Protein AF-A0A5N8HAT1-F1 (afdb_monomer_lite)

Organism: Escherichia coli (NCBI:txid562)

Foldseek 3Di:
DPCQCCLQPPQPDWDQDPQAIWHADNVRDIDHDDFDWDDDPNDIGTDD

Radius of gyration: 14.49 Å; chains: 1; bounding box: 29×19×38 Å

InterPro domains:
  IPR007443 Penicillin-binding protein activator LpoA [PF04348] (1-42)
  IPR007443 Penicillin-binding protein activator LpoA [PTHR38038] (1-48)
  IPR028082 Periplasmic binding protein-like I [SSF53822] (2-46)

Secondary structure (DSSP, 8-state):
---HHHHHHSTT--EEETTEEEEE-TT-PEEEEPPPEEEETTEEEE--

Structure (mmCIF, N/CA/C/O backbone):
d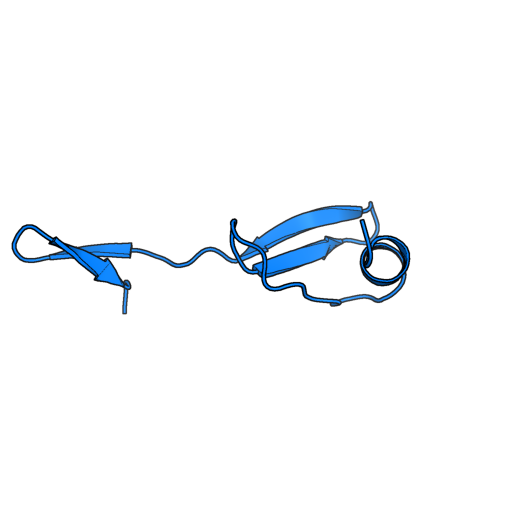ata_AF-A0A5N8HAT1-F1
#
_entry.id   AF-A0A5N8HAT1-F1
#
loop_
_atom_site.group_PDB
_atom_site.id
_atom_site.type_symbol
_atom_site.label_atom_id
_atom_site.label_alt_id
_atom_site.label_comp_id
_atom_site.label_asym_id
_atom_site.label_entity_id
_atom_site.label_seq_id
_atom_site.pdbx_PDB_ins_code
_atom_site.Cartn_x
_atom_site.Cartn_y
_atom_site.Cartn_z
_atom_site.occupancy
_atom_site.B_iso_or_equiv
_atom_site.auth_seq_id
_atom_site.auth_comp_id
_atom_site.auth_asym_id
_atom_site.auth_atom_id
_atom_site.pdbx_PDB_model_num
ATOM 1 N N . ALA A 1 1 ? -0.477 12.899 -11.946 1.00 57.16 1 ALA A N 1
ATOM 2 C CA . ALA A 1 1 ? 0.125 11.570 -11.713 1.00 57.16 1 ALA A CA 1
ATOM 3 C C . ALA A 1 1 ? 1.634 11.752 -11.776 1.00 57.16 1 ALA A C 1
ATOM 5 O O . ALA A 1 1 ? 2.165 11.896 -12.867 1.00 57.16 1 ALA A O 1
ATOM 6 N N . ASN A 1 2 ? 2.305 11.879 -10.627 1.00 80.75 2 ASN A N 1
ATOM 7 C CA . ASN A 1 2 ? 3.616 12.556 -10.581 1.00 80.75 2 ASN A CA 1
ATOM 8 C C . ASN A 1 2 ? 4.795 11.617 -10.269 1.00 80.75 2 ASN A C 1
ATOM 10 O O . ASN A 1 2 ? 5.926 12.078 -10.172 1.00 80.75 2 ASN A O 1
ATOM 14 N N . HIS A 1 3 ? 4.540 10.310 -10.137 1.00 91.31 3 HIS A N 1
ATOM 15 C CA . HIS A 1 3 ? 5.556 9.322 -9.753 1.00 91.31 3 HIS A CA 1
ATOM 16 C C . HIS A 1 3 ? 5.530 8.029 -10.588 1.00 91.31 3 HIS A C 1
ATOM 18 O O . HIS A 1 3 ? 6.082 7.015 -10.170 1.00 91.31 3 HIS A O 1
ATOM 24 N N . PHE A 1 4 ? 4.878 8.034 -11.761 1.00 92.31 4 PHE A N 1
ATOM 25 C CA . PHE A 1 4 ? 4.743 6.825 -12.588 1.00 92.31 4 PHE A CA 1
ATOM 26 C C . PHE A 1 4 ? 6.104 6.264 -13.024 1.00 92.31 4 PHE A C 1
ATOM 28 O O . PHE A 1 4 ? 6.352 5.070 -12.875 1.00 92.31 4 PHE A O 1
ATOM 35 N N . SER A 1 5 ? 7.005 7.122 -13.514 1.00 94.69 5 SER A N 1
ATOM 36 C CA . SER A 1 5 ? 8.332 6.693 -13.968 1.00 94.69 5 SER A CA 1
ATOM 37 C C . SER A 1 5 ? 9.149 6.086 -12.831 1.00 94.69 5 SER A C 1
ATOM 39 O O . SER A 1 5 ? 9.705 5.007 -13.007 1.00 94.69 5 SER A O 1
ATOM 41 N N . GLN A 1 6 ? 9.166 6.716 -11.650 1.00 95.50 6 GLN A N 1
ATOM 42 C CA . GLN A 1 6 ? 9.867 6.183 -10.479 1.00 95.50 6 GLN A CA 1
ATOM 43 C C . GLN A 1 6 ? 9.274 4.845 -10.042 1.00 95.50 6 GLN A C 1
ATOM 45 O O . GLN A 1 6 ? 10.014 3.885 -9.874 1.00 95.50 6 GLN A O 1
ATOM 50 N N . MET A 1 7 ? 7.947 4.754 -9.936 1.00 95.56 7 MET A N 1
ATOM 51 C CA . MET A 1 7 ? 7.272 3.519 -9.540 1.00 95.56 7 MET A CA 1
ATOM 52 C C . MET A 1 7 ? 7.539 2.362 -10.512 1.00 95.56 7 MET A C 1
ATOM 54 O O . MET A 1 7 ? 7.605 1.217 -10.085 1.00 95.56 7 MET A O 1
ATOM 58 N N . ARG A 1 8 ? 7.733 2.643 -11.806 1.00 94.56 8 ARG A N 1
ATOM 59 C CA . ARG A 1 8 ? 8.055 1.620 -12.810 1.00 94.56 8 ARG A CA 1
ATOM 60 C C . ARG A 1 8 ? 9.542 1.257 -12.867 1.00 94.56 8 ARG A C 1
ATOM 62 O O . ARG A 1 8 ? 9.867 0.114 -13.164 1.00 94.56 8 ARG A O 1
ATOM 69 N N . GLN A 1 9 ? 10.439 2.224 -12.681 1.00 95.06 9 GLN A N 1
ATOM 70 C CA . GLN A 1 9 ? 11.868 2.064 -12.991 1.00 95.06 9 GLN A CA 1
ATOM 71 C C . GLN A 1 9 ? 12.743 1.865 -11.753 1.00 95.06 9 GLN A C 1
ATOM 73 O O . GLN A 1 9 ? 13.821 1.285 -11.857 1.00 95.06 9 GLN A O 1
ATOM 78 N N . VAL A 1 10 ? 12.308 2.352 -10.591 1.00 95.69 10 VAL A N 1
ATOM 79 C CA . VAL A 1 10 ? 13.078 2.296 -9.349 1.00 95.69 10 VAL A CA 1
ATOM 80 C C . VAL A 1 10 ? 12.517 1.176 -8.48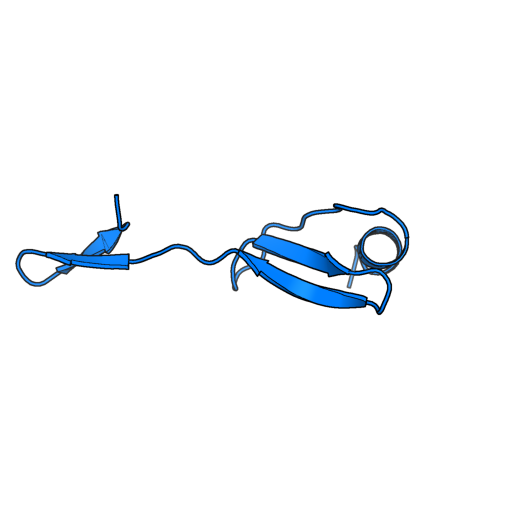4 1.00 95.69 10 VAL A C 1
ATOM 82 O O . VAL A 1 10 ? 11.454 1.300 -7.875 1.00 95.69 10 VAL A O 1
ATOM 85 N N . GLN A 1 11 ? 13.243 0.060 -8.431 1.00 93.56 11 GLN A N 1
ATOM 86 C CA . GLN A 1 11 ? 12.876 -1.068 -7.584 1.00 93.56 11 GLN A CA 1
ATOM 87 C C . GLN A 1 11 ? 12.787 -0.626 -6.116 1.00 93.56 11 GLN A C 1
ATOM 89 O O . GLN A 1 11 ? 13.694 0.019 -5.597 1.00 93.56 11 GLN A O 1
ATOM 94 N N . GLY A 1 12 ? 11.686 -0.980 -5.449 1.00 94.75 12 GLY A N 1
ATOM 95 C CA . GLY A 1 12 ? 11.456 -0.619 -4.048 1.00 94.75 12 GLY A CA 1
ATOM 96 C C . GLY A 1 12 ? 11.038 0.837 -3.819 1.00 94.75 12 GLY A C 1
ATOM 97 O O . GLY A 1 12 ? 10.951 1.250 -2.668 1.00 94.75 12 GLY A O 1
ATOM 98 N N . PHE A 1 13 ? 10.758 1.617 -4.871 1.00 97.00 13 PHE A N 1
ATOM 99 C CA . PHE A 1 13 ? 10.198 2.958 -4.713 1.00 97.00 13 PHE A CA 1
ATOM 100 C C . PHE A 1 13 ? 8.833 2.904 -4.019 1.00 97.00 13 PHE A C 1
ATOM 102 O O . PHE A 1 13 ? 7.935 2.175 -4.449 1.00 97.00 13 PHE A O 1
ATOM 109 N N . GLU A 1 14 ? 8.689 3.695 -2.958 1.00 97.12 14 GLU A N 1
ATOM 110 C CA . GLU A 1 14 ? 7.520 3.692 -2.087 1.00 97.12 14 GLU A CA 1
ATOM 111 C C . GLU A 1 14 ? 6.800 5.043 -2.114 1.00 97.12 14 GLU A C 1
ATOM 113 O O . GLU A 1 14 ? 7.424 6.104 -2.053 1.00 97.12 14 GLU A O 1
ATOM 118 N N . ILE A 1 15 ? 5.467 5.002 -2.175 1.00 95.75 15 ILE A N 1
ATOM 119 C CA . ILE A 1 15 ? 4.602 6.174 -2.022 1.00 95.75 15 ILE A CA 1
ATOM 120 C C . ILE A 1 15 ? 3.664 5.940 -0.843 1.00 95.75 15 ILE A C 1
ATOM 122 O O . ILE A 1 15 ? 2.924 4.958 -0.817 1.00 95.75 15 ILE A O 1
ATOM 126 N N . ASN A 1 16 ? 3.616 6.889 0.089 1.00 95.38 16 ASN A N 1
ATOM 127 C CA . ASN A 1 16 ? 2.576 6.925 1.114 1.00 95.38 16 ASN A CA 1
ATOM 128 C C . ASN A 1 16 ? 1.262 7.400 0.484 1.00 95.38 16 ASN A C 1
ATOM 130 O O . ASN A 1 16 ? 1.051 8.597 0.292 1.00 95.38 16 ASN A O 1
ATOM 134 N N . GLY A 1 17 ? 0.408 6.450 0.102 1.00 92.88 17 GLY A N 1
ATOM 135 C CA . GLY A 1 17 ? -0.895 6.717 -0.493 1.00 92.88 17 GLY A CA 1
ATOM 136 C C . GLY A 1 17 ? -2.034 6.641 0.522 1.00 92.88 17 GLY A C 1
ATOM 137 O O . GLY A 1 17 ? -1.928 6.019 1.578 1.00 92.88 17 GLY A O 1
ATOM 138 N N . ASN A 1 18 ? -3.189 7.199 0.158 1.00 94.31 18 ASN A N 1
ATOM 139 C CA . ASN A 1 18 ? -4.403 7.122 0.982 1.00 94.31 18 ASN A CA 1
ATOM 140 C C . ASN A 1 18 ? -4.919 5.681 1.164 1.00 94.31 18 ASN A C 1
ATOM 142 O O . ASN A 1 18 ? -5.734 5.427 2.044 1.00 94.31 18 ASN A O 1
ATOM 146 N N . THR A 1 19 ? -4.463 4.733 0.337 1.00 95.19 19 THR A N 1
ATOM 147 C CA . THR A 1 19 ? -4.855 3.314 0.388 1.00 95.19 19 THR A CA 1
ATOM 148 C C . THR A 1 19 ? -3.780 2.420 1.015 1.00 95.19 19 THR A C 1
ATOM 150 O O . THR A 1 19 ? -3.763 1.216 0.753 1.00 95.19 19 THR A O 1
ATOM 153 N N . GLY A 1 20 ? -2.857 3.008 1.775 1.00 95.81 20 GLY A N 1
ATOM 154 C CA . GLY A 1 20 ? -1.667 2.350 2.305 1.00 95.81 20 GLY A CA 1
ATOM 155 C C . GLY A 1 20 ? -0.396 2.750 1.562 1.00 95.81 20 GLY A C 1
ATOM 156 O O . GLY A 1 20 ? -0.414 3.542 0.617 1.00 95.81 20 GLY A O 1
ATOM 157 N N . SER A 1 21 ? 0.718 2.181 2.004 1.00 97.31 21 SER A N 1
ATOM 158 C CA . SER A 1 21 ? 2.012 2.368 1.355 1.00 97.31 21 SER A CA 1
ATOM 159 C C . SER A 1 21 ? 2.071 1.538 0.067 1.00 97.31 21 SER A C 1
ATOM 161 O O . SER A 1 21 ? 1.680 0.366 0.055 1.00 97.31 21 SER A O 1
ATOM 163 N N . LEU A 1 22 ? 2.474 2.178 -1.030 1.00 96.75 22 LEU A N 1
ATOM 164 C CA . LEU A 1 22 ? 2.414 1.646 -2.388 1.00 96.75 22 LEU A CA 1
ATOM 165 C C . LEU A 1 22 ? 3.818 1.370 -2.917 1.00 96.75 22 LEU A C 1
ATOM 167 O O . LEU A 1 22 ? 4.648 2.275 -2.946 1.00 96.75 22 LEU A O 1
ATOM 171 N N . THR A 1 23 ? 4.038 0.164 -3.429 1.00 97.56 23 THR A N 1
ATOM 172 C CA . THR A 1 23 ? 5.222 -0.208 -4.221 1.00 97.56 23 THR A CA 1
ATOM 173 C C . THR A 1 23 ? 4.775 -0.906 -5.504 1.00 97.56 23 THR A C 1
ATOM 175 O O . THR A 1 23 ? 3.597 -1.232 -5.654 1.00 97.56 23 THR A O 1
ATOM 178 N N . ALA A 1 24 ? 5.686 -1.154 -6.443 1.00 97.06 24 ALA A N 1
ATOM 179 C CA . ALA A 1 24 ? 5.391 -1.945 -7.635 1.00 97.06 24 ALA A CA 1
ATOM 180 C C . ALA A 1 24 ? 6.439 -3.039 -7.850 1.00 97.06 24 ALA A C 1
ATOM 182 O O . ALA A 1 24 ? 7.616 -2.863 -7.531 1.00 97.06 24 ALA A O 1
ATOM 183 N N . ASN A 1 25 ? 5.999 -4.181 -8.373 1.00 95.44 25 ASN A N 1
ATOM 184 C CA . ASN A 1 25 ? 6.902 -5.228 -8.852 1.00 95.44 25 ASN A CA 1
ATOM 185 C C . ASN A 1 25 ? 7.385 -4.918 -10.297 1.00 95.44 25 ASN A C 1
ATOM 187 O O . ASN A 1 25 ? 6.916 -3.944 -10.893 1.00 95.44 25 ASN A O 1
ATOM 191 N N . PRO A 1 26 ? 8.299 -5.720 -10.885 1.00 93.94 26 PRO A N 1
ATOM 192 C CA . PRO A 1 26 ? 8.804 -5.487 -12.246 1.00 93.94 26 PRO A CA 1
ATOM 193 C C . PRO A 1 26 ? 7.729 -5.450 -13.344 1.00 93.94 26 PRO A C 1
ATOM 195 O O . PRO A 1 26 ? 7.888 -4.730 -14.328 1.00 93.94 26 PRO A O 1
ATOM 198 N N . ASP A 1 27 ? 6.609 -6.150 -13.150 1.00 94.69 27 ASP A N 1
ATOM 199 C CA . ASP A 1 27 ? 5.458 -6.141 -14.065 1.00 94.69 27 ASP A CA 1
ATOM 200 C C . ASP A 1 27 ? 4.540 -4.921 -13.857 1.00 94.69 27 ASP A C 1
ATOM 202 O O . ASP A 1 27 ? 3.479 -4.811 -14.470 1.00 94.69 27 ASP A O 1
ATOM 206 N N . CYS A 1 28 ? 4.942 -3.982 -12.993 1.00 93.00 28 CYS A N 1
ATOM 207 C CA . CYS A 1 28 ? 4.187 -2.792 -12.604 1.00 93.00 28 CYS A CA 1
ATOM 208 C C . CYS A 1 28 ? 2.865 -3.103 -11.870 1.00 93.00 28 CYS A C 1
ATOM 210 O O . CYS A 1 28 ? 1.959 -2.270 -11.814 1.00 93.00 28 CYS A O 1
ATOM 212 N N . VAL A 1 29 ? 2.753 -4.283 -11.252 1.00 96.31 29 VAL A N 1
ATOM 213 C CA . VAL A 1 29 ? 1.645 -4.604 -10.345 1.00 96.31 29 VAL A CA 1
ATOM 214 C C . VAL A 1 29 ? 1.852 -3.862 -9.030 1.00 96.31 29 VAL A C 1
ATOM 216 O O . VAL A 1 29 ? 2.889 -4.012 -8.378 1.00 96.31 29 VAL A O 1
ATOM 219 N N . ILE A 1 30 ? 0.851 -3.071 -8.636 1.00 96.56 30 ILE A N 1
ATOM 220 C CA . ILE A 1 30 ? 0.879 -2.276 -7.407 1.00 96.56 30 ILE A CA 1
ATOM 221 C C . ILE A 1 30 ? 0.654 -3.173 -6.191 1.00 96.56 30 ILE A C 1
ATOM 223 O O . ILE A 1 30 ? -0.418 -3.757 -6.018 1.00 96.56 30 ILE A O 1
ATOM 227 N N . ASN A 1 31 ? 1.644 -3.217 -5.308 1.00 97.62 31 ASN A N 1
ATOM 228 C CA . ASN A 1 31 ? 1.536 -3.824 -3.991 1.00 97.62 31 ASN A CA 1
ATOM 229 C C . ASN A 1 31 ? 1.142 -2.763 -2.963 1.00 97.62 31 ASN A C 1
ATOM 231 O O . ASN A 1 31 ? 1.557 -1.607 -3.052 1.00 97.62 31 ASN A O 1
ATOM 235 N N . ARG A 1 32 ? 0.344 -3.170 -1.972 1.00 98.00 32 ARG A N 1
ATOM 236 C CA . ARG A 1 32 ? -0.123 -2.296 -0.891 1.00 98.00 32 ARG A CA 1
ATOM 237 C C . ARG A 1 32 ? 0.253 -2.883 0.458 1.00 98.00 32 ARG A C 1
ATOM 239 O O . ARG A 1 32 ? -0.162 -3.996 0.778 1.00 98.00 32 ARG A O 1
ATOM 246 N N . LYS A 1 33 ? 0.974 -2.115 1.269 1.00 97.62 33 LYS A N 1
ATOM 247 C CA . LYS A 1 33 ? 1.154 -2.394 2.693 1.00 97.62 33 LYS A CA 1
ATOM 248 C C . LYS A 1 33 ? 0.037 -1.701 3.470 1.00 97.62 33 LYS A C 1
ATOM 250 O O . LYS A 1 33 ? -0.070 -0.474 3.451 1.00 97.62 33 LYS A O 1
ATOM 255 N N . LEU A 1 34 ? -0.807 -2.502 4.117 1.00 96.88 34 LEU A N 1
ATOM 256 C CA . LEU A 1 34 ? -1.978 -2.036 4.857 1.00 96.88 34 LEU A CA 1
ATOM 257 C C . LEU A 1 34 ? -1.677 -1.902 6.350 1.00 96.88 34 LEU A C 1
ATOM 259 O O . LEU A 1 34 ? -0.915 -2.690 6.913 1.00 96.88 34 LEU A O 1
ATOM 263 N N . SER A 1 35 ? -2.327 -0.931 6.986 1.00 94.12 35 SER A N 1
ATOM 264 C CA . SER A 1 35 ? -2.417 -0.868 8.442 1.00 94.12 35 SER A CA 1
ATOM 265 C C . SER A 1 35 ? -3.396 -1.929 8.923 1.00 94.12 35 SER A C 1
ATOM 267 O O . SER A 1 35 ? -4.538 -1.978 8.466 1.00 94.12 35 SER A O 1
ATOM 269 N N . TRP A 1 36 ? -2.956 -2.760 9.857 1.00 96.38 36 TRP A N 1
ATOM 270 C CA . TRP A 1 36 ? -3.832 -3.710 10.524 1.00 96.38 36 TRP A CA 1
ATOM 271 C C . TRP A 1 36 ? -4.564 -3.019 11.665 1.00 96.38 36 TRP A C 1
ATOM 273 O O . TRP A 1 36 ? -3.984 -2.220 12.401 1.00 96.38 36 TRP A O 1
ATOM 283 N N . LEU A 1 37 ? -5.851 -3.323 11.791 1.00 97.25 37 LEU A N 1
ATOM 284 C CA . LEU A 1 37 ? -6.722 -2.793 12.830 1.00 97.25 37 LEU A CA 1
ATOM 285 C C . LEU A 1 37 ? -7.352 -3.960 13.590 1.00 97.25 37 LEU A C 1
ATOM 287 O O . LEU A 1 37 ? -7.589 -5.024 13.016 1.00 97.25 37 LEU A O 1
ATOM 291 N N . GLN A 1 38 ? -7.639 -3.744 14.867 1.00 97.75 38 GLN A N 1
ATOM 292 C CA . GLN A 1 38 ? -8.319 -4.689 15.744 1.00 97.75 38 GLN A CA 1
ATOM 293 C C . GLN A 1 38 ? -9.502 -4.017 16.440 1.00 97.75 38 GLN A C 1
ATOM 295 O O . GLN A 1 38 ? -9.534 -2.796 16.607 1.00 97.75 38 GLN A O 1
ATOM 300 N N . TYR A 1 39 ? -10.480 -4.821 16.847 1.00 97.75 39 TYR A N 1
ATOM 301 C CA . TYR A 1 39 ? -11.608 -4.343 17.635 1.00 97.75 39 TYR A CA 1
ATOM 302 C C . TYR A 1 39 ? -11.329 -4.560 19.122 1.00 97.75 39 TYR A C 1
ATOM 304 O O . TYR A 1 39 ? -11.152 -5.696 19.560 1.00 97.75 39 TYR A O 1
ATOM 312 N N . GLN A 1 40 ? -11.298 -3.482 1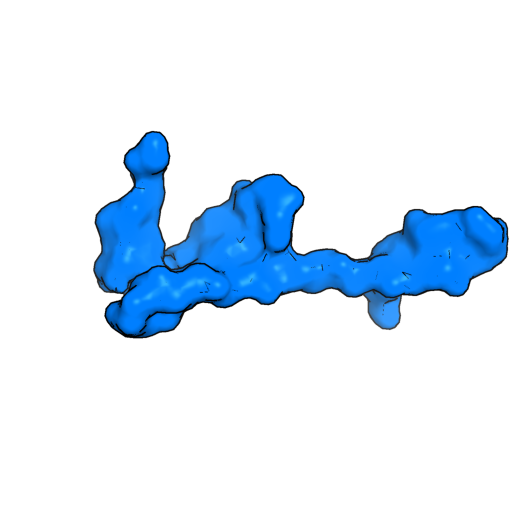9.899 1.00 97.62 40 GLN A N 1
ATOM 313 C CA . GLN A 1 40 ? -11.014 -3.517 21.330 1.00 97.62 40 GLN A CA 1
ATOM 314 C C . GLN A 1 40 ? -11.949 -2.556 22.064 1.00 97.62 40 GLN A C 1
ATOM 316 O O . GLN A 1 40 ? -12.069 -1.394 21.692 1.00 97.62 40 GLN A O 1
ATOM 321 N N . GLN A 1 41 ? -12.626 -3.050 23.108 1.00 96.81 41 GLN A N 1
ATOM 322 C CA . GLN A 1 41 ? -13.487 -2.239 23.986 1.00 96.81 41 GLN A CA 1
ATOM 323 C C . GLN A 1 41 ? -14.513 -1.366 23.236 1.00 96.81 41 GLN A C 1
ATOM 325 O O . GLN A 1 41 ? -14.772 -0.224 23.605 1.00 96.81 41 GLN A O 1
ATOM 330 N N . GLY A 1 42 ? -15.110 -1.894 22.167 1.00 97.75 42 GLY A N 1
ATOM 331 C CA . GLY A 1 42 ? -16.118 -1.159 21.403 1.00 97.75 42 GLY A CA 1
ATOM 332 C C . GLY A 1 42 ? -15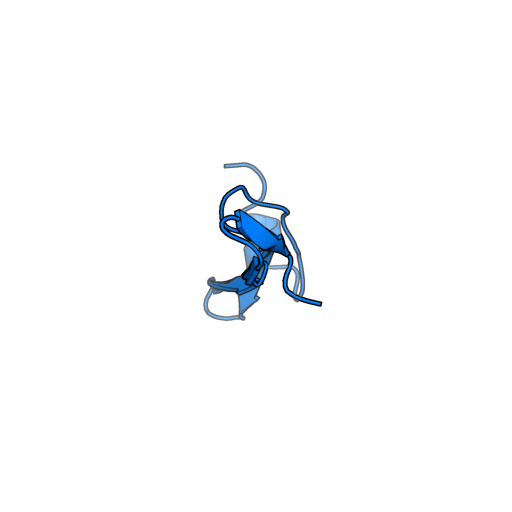.561 -0.259 20.292 1.00 97.75 42 GLY A C 1
ATOM 333 O O . GLY A 1 42 ? -16.343 0.350 19.565 1.00 97.75 42 GLY A O 1
ATOM 334 N N . GLN A 1 43 ? -14.237 -0.171 20.139 1.00 98.12 43 GLN A N 1
ATOM 335 C CA . GLN A 1 43 ? -13.560 0.720 19.195 1.00 98.12 43 GLN A CA 1
ATOM 336 C C . GLN A 1 43 ? -12.676 -0.052 18.210 1.00 98.12 43 GLN A C 1
ATOM 338 O O . GLN A 1 43 ? -12.177 -1.135 18.512 1.00 98.12 43 GLN A O 1
ATOM 343 N N . VAL A 1 44 ? -12.460 0.527 17.025 1.00 96.94 44 VAL A N 1
ATOM 3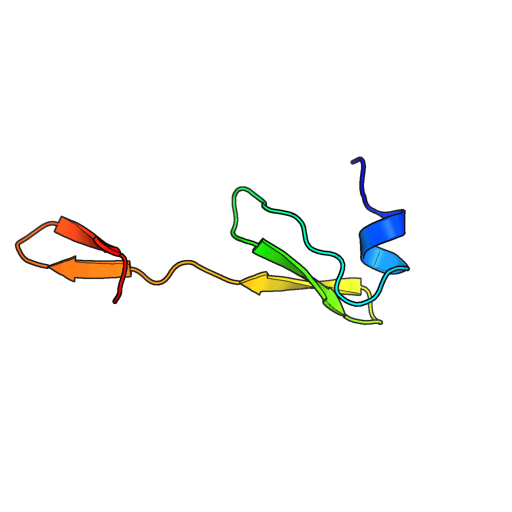44 C CA . VAL A 1 44 ? -11.457 0.053 16.061 1.00 96.94 44 VAL A CA 1
ATOM 345 C C . VAL A 1 44 ? -10.147 0.788 16.339 1.00 96.94 44 VAL A C 1
ATOM 347 O O . VAL A 1 44 ? -10.093 2.011 16.227 1.00 96.94 44 VAL A O 1
ATOM 350 N N . VAL A 1 45 ? -9.099 0.050 16.698 1.00 97.31 45 VAL A N 1
ATOM 351 C CA . VAL A 1 45 ? -7.777 0.582 17.069 1.00 97.31 45 VAL A CA 1
ATOM 352 C C . VAL A 1 45 ? -6.675 -0.078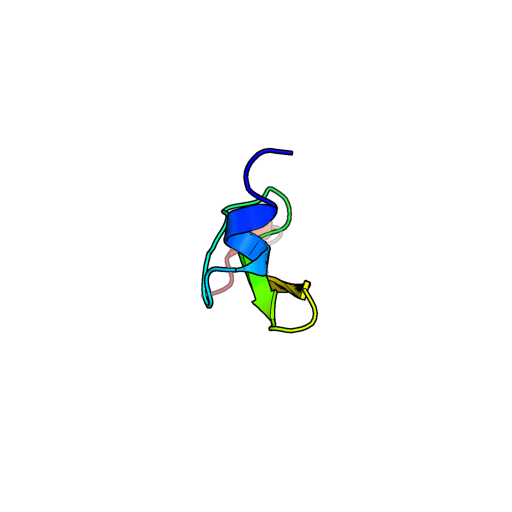 16.231 1.00 97.31 45 VAL A C 1
ATOM 354 O O . VAL A 1 45 ? -6.916 -1.141 15.654 1.00 97.31 45 VAL A O 1
ATOM 357 N N . PRO A 1 46 ? -5.465 0.503 16.125 1.00 96.81 46 PRO A N 1
ATOM 358 C CA . PRO A 1 46 ? -4.335 -0.173 15.491 1.00 96.81 46 PRO A CA 1
ATOM 359 C C . PRO A 1 46 ? -4.060 -1.552 16.110 1.00 96.81 46 PRO A C 1
ATOM 361 O O . PRO A 1 46 ? -4.085 -1.712 17.333 1.00 96.81 46 PRO A O 1
ATOM 364 N N . ALA A 1 47 ? -3.811 -2.551 15.264 1.00 95.31 47 ALA A N 1
ATOM 365 C CA . ALA A 1 47 ? -3.322 -3.849 15.715 1.00 95.31 47 ALA A CA 1
ATOM 366 C C . ALA A 1 47 ? -1.839 -3.716 16.097 1.00 95.31 47 ALA A C 1
ATOM 368 O O . ALA A 1 47 ? -1.063 -3.127 15.340 1.00 95.31 47 ALA A O 1
ATOM 369 N N . SER A 1 48 ? -1.478 -4.214 17.280 1.00 84.25 48 SER A N 1
ATOM 370 C CA . SER A 1 48 ? -0.124 -4.174 17.854 1.00 84.25 48 SER A CA 1
ATOM 371 C C . SER A 1 48 ? 0.653 -5.452 17.585 1.00 84.25 48 SER A C 1
ATOM 373 O O . SER A 1 48 ? 0.031 -6.521 17.781 1.00 84.25 48 SER A O 1
#

pLDDT: mean 94.53, std 6.29, range [57.16, 98.12]

Sequence (48 aa):
ANHFSQMRQVQGFEINGNTGSLTANPDCVINRKLSWLQYQQGQVVPAS